Protein AF-D3CWG9-F1 (afdb_monomer)

Solvent-accessible surface area (backbone atoms only — not comparable to full-atom values): 7340 Å² total; per-residue (Å²): 109,71,68,38,55,48,51,57,77,45,56,88,72,66,48,68,55,54,69,56,43,53,50,53,49,47,67,72,48,66,84,43,85,87,50,66,60,70,56,53,51,51,34,51,53,51,30,50,49,37,42,49,70,59,42,28,78,60,65,37,16,68,96,53,96,52,77,29,66,57,45,40,40,18,50,40,39,11,38,31,54,33,55,71,74,48,78,78,69,54,35,65,56,49,29,51,32,50,55,52,48,74,67,39,92,59,45,67,51,31,37,72,41,64,59,58,39,52,66,24,45,53,48,38,40,49,52,29,32,57,40,36,68,76,97

Foldseek 3Di:
DLLLQLCLVPVPPQDPDPVVSSVVVCVVCVVVPPPPVVLSVVLQVVLVCLCCVPLRPVLQQLPHPDGQPLLVSLSSSLQSVLVVVDDHDHSVLSNVLSVVLSVDPCLCVLRPHPVRHSCSSVVSNVSSNVSSNVD

Mean predicted aligned error: 3.16 Å

Sequence (135 aa):
MLRFIALYISPGNYRRPLKKYLNDFVGTHRDLDDLPVELIEKRFTRATELVLADAGRNALRARGRQLNASLTEALLVGLARRLDAGDEPSAGQVSMAITNLLGEPGIDYVTTRATADEDSVRRRLGLATRAFSRI

Radius of gyration: 14.27 Å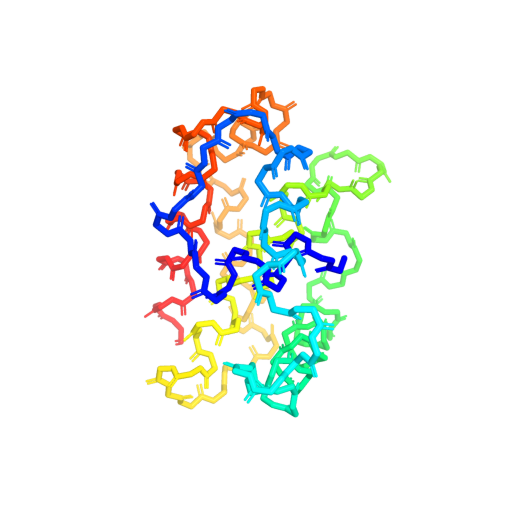; Cα contacts (8 Å, |Δi|>4): 143; chains: 1; bounding box: 34×31×40 Å

Structure (mmCIF, N/CA/C/O backbone):
data_AF-D3CWG9-F1
#
_entry.id   AF-D3CWG9-F1
#
loop_
_atom_site.group_PDB
_atom_site.id
_atom_site.type_symbol
_atom_site.label_atom_id
_atom_site.label_alt_id
_atom_site.label_comp_id
_atom_site.label_asym_id
_atom_site.label_entity_id
_atom_site.label_seq_id
_atom_site.pdbx_PDB_ins_code
_atom_site.Cartn_x
_atom_site.Cartn_y
_atom_site.Cartn_z
_atom_site.occupancy
_atom_site.B_iso_or_equiv
_atom_site.auth_seq_id
_atom_site.auth_comp_id
_atom_site.auth_asym_id
_atom_site.auth_atom_id
_atom_site.pdbx_PDB_model_num
ATOM 1 N N . MET A 1 1 ? 3.190 6.658 -7.512 1.00 76.25 1 MET A N 1
ATOM 2 C CA . MET A 1 1 ? 2.928 5.671 -8.574 1.00 76.25 1 MET A CA 1
ATOM 3 C C . MET A 1 1 ? 4.084 4.692 -8.743 1.00 76.25 1 MET A C 1
ATOM 5 O O . MET A 1 1 ? 3.952 3.571 -8.286 1.00 76.25 1 MET A O 1
ATOM 9 N N . LEU A 1 2 ? 5.250 5.107 -9.255 1.00 90.75 2 LEU A N 1
ATOM 10 C CA . LEU A 1 2 ? 6.358 4.182 -9.559 1.00 90.75 2 LEU A CA 1
ATOM 11 C C . LEU A 1 2 ? 6.833 3.315 -8.373 1.00 90.75 2 LEU A C 1
ATOM 13 O O . LEU A 1 2 ? 7.113 2.135 -8.543 1.00 90.75 2 LEU A O 1
ATOM 17 N N . ARG A 1 3 ? 6.855 3.872 -7.152 1.00 92.12 3 ARG A N 1
ATOM 18 C CA . ARG A 1 3 ? 7.197 3.114 -5.934 1.00 92.12 3 ARG A CA 1
ATOM 19 C C . ARG A 1 3 ? 6.239 1.956 -5.650 1.00 92.12 3 ARG A C 1
ATOM 21 O O . ARG A 1 3 ? 6.695 0.900 -5.238 1.00 92.12 3 ARG A O 1
ATOM 28 N N . PHE A 1 4 ? 4.939 2.151 -5.879 1.00 95.50 4 PHE A N 1
ATOM 29 C CA . PHE A 1 4 ? 3.954 1.080 -5.733 1.00 95.50 4 PHE A CA 1
ATOM 30 C C . PHE A 1 4 ? 4.256 -0.036 -6.731 1.00 95.50 4 PHE A C 1
ATOM 32 O O . PHE A 1 4 ? 4.438 -1.169 -6.309 1.00 95.50 4 PHE A O 1
ATOM 39 N N . ILE A 1 5 ? 4.394 0.307 -8.016 1.00 94.75 5 ILE A N 1
ATOM 40 C CA . ILE A 1 5 ? 4.616 -0.664 -9.096 1.00 94.75 5 ILE A CA 1
ATOM 41 C C . ILE A 1 5 ? 5.861 -1.504 -8.797 1.00 94.75 5 ILE A C 1
ATOM 43 O O . ILE A 1 5 ? 5.781 -2.725 -8.702 1.00 94.75 5 ILE A O 1
ATOM 47 N N . ALA A 1 6 ? 6.993 -0.846 -8.537 1.00 94.69 6 ALA A N 1
ATOM 48 C CA . ALA A 1 6 ? 8.251 -1.535 -8.288 1.00 94.69 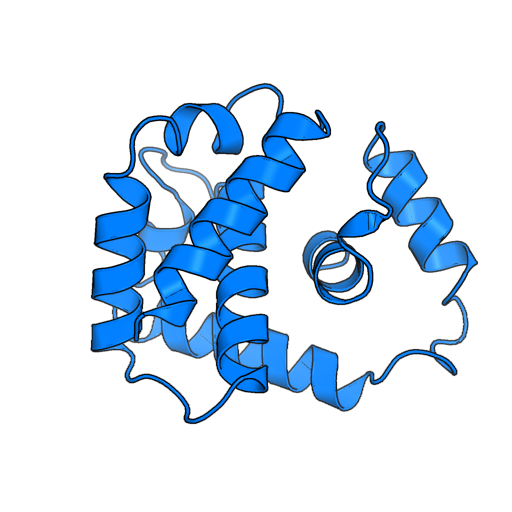6 ALA A CA 1
ATOM 49 C C . ALA A 1 6 ? 8.197 -2.437 -7.041 1.00 94.69 6 ALA A C 1
ATOM 51 O O . ALA A 1 6 ? 8.715 -3.550 -7.058 1.00 94.69 6 ALA A O 1
ATOM 52 N N . LEU A 1 7 ? 7.587 -1.982 -5.940 1.00 95.19 7 LEU A N 1
ATOM 53 C CA . LEU A 1 7 ? 7.497 -2.764 -4.696 1.00 95.19 7 LEU A CA 1
ATOM 54 C C . LEU A 1 7 ? 6.401 -3.841 -4.731 1.00 95.19 7 LEU A C 1
ATOM 56 O O . LEU A 1 7 ? 6.443 -4.781 -3.937 1.00 95.19 7 LEU A O 1
ATOM 60 N N . TYR A 1 8 ? 5.417 -3.704 -5.613 1.00 96.31 8 TYR A N 1
ATOM 61 C CA . TYR A 1 8 ? 4.395 -4.714 -5.856 1.00 96.31 8 TYR A CA 1
ATOM 62 C C . TYR A 1 8 ? 4.965 -5.862 -6.697 1.00 96.31 8 TYR A C 1
ATOM 64 O O . TYR A 1 8 ? 4.872 -7.009 -6.269 1.00 96.31 8 TYR A O 1
ATOM 72 N N . ILE A 1 9 ? 5.647 -5.538 -7.801 1.00 94.12 9 ILE A N 1
ATOM 73 C CA . ILE A 1 9 ? 6.226 -6.513 -8.736 1.00 94.12 9 ILE A CA 1
ATOM 74 C C . ILE A 1 9 ? 7.477 -7.194 -8.171 1.00 94.12 9 ILE A C 1
ATOM 76 O O . ILE A 1 9 ? 7.613 -8.409 -8.260 1.00 94.12 9 ILE A O 1
ATOM 80 N N . SER A 1 10 ? 8.394 -6.439 -7.558 1.00 83.56 10 SER A N 1
ATOM 81 C CA . SER A 1 10 ? 9.715 -6.960 -7.179 1.00 83.56 10 SER A CA 1
ATOM 82 C C . SER A 1 10 ? 10.178 -6.508 -5.776 1.00 83.56 10 SER A C 1
ATOM 84 O O . SER A 1 10 ? 11.285 -5.981 -5.613 1.00 83.56 10 SER A O 1
ATOM 86 N N . PRO A 1 11 ? 9.392 -6.753 -4.709 1.00 77.00 11 PRO A N 1
ATOM 87 C CA . PRO A 1 11 ? 9.711 -6.301 -3.347 1.00 77.00 11 PRO A CA 1
ATOM 88 C C . PRO A 1 11 ? 11.046 -6.824 -2.794 1.00 77.00 11 PRO A C 1
ATOM 90 O O . PRO A 1 11 ? 11.667 -6.153 -1.971 1.00 77.00 11 PRO A O 1
ATOM 93 N N . GLY A 1 12 ? 11.477 -8.023 -3.206 1.00 80.56 12 GLY A N 1
ATOM 94 C CA . GLY A 1 12 ? 12.679 -8.691 -2.687 1.00 80.56 12 GLY A CA 1
ATOM 95 C C . GLY A 1 12 ? 14.000 -8.068 -3.145 1.00 80.56 12 GLY A C 1
ATOM 96 O O . GLY A 1 12 ? 15.025 -8.270 -2.497 1.00 80.56 12 GLY A O 1
ATOM 97 N N . ASN A 1 13 ? 13.963 -7.265 -4.212 1.00 84.38 13 ASN A N 1
ATOM 98 C CA . ASN A 1 13 ? 15.152 -6.688 -4.842 1.00 84.38 13 ASN A CA 1
ATOM 99 C C . ASN A 1 13 ? 15.427 -5.245 -4.406 1.00 84.38 13 ASN A C 1
ATOM 101 O O . ASN A 1 13 ? 16.344 -4.607 -4.924 1.00 84.38 13 ASN A O 1
ATOM 105 N N . TYR A 1 14 ? 14.651 -4.705 -3.460 1.00 90.25 14 TYR A N 1
ATOM 106 C CA . TYR A 1 14 ? 14.900 -3.359 -2.965 1.00 90.25 14 TYR A CA 1
ATOM 107 C C . TYR A 1 14 ? 16.277 -3.263 -2.297 1.00 90.25 14 TYR A C 1
ATOM 109 O O . TYR A 1 14 ? 16.528 -3.885 -1.262 1.00 90.25 14 TYR A O 1
ATOM 117 N N . ARG A 1 15 ? 17.136 -2.414 -2.865 1.00 91.25 15 ARG A N 1
ATOM 118 C CA . ARG A 1 15 ? 18.405 -1.979 -2.280 1.00 91.25 15 ARG A CA 1
ATOM 119 C C . ARG A 1 15 ? 18.456 -0.466 -2.257 1.00 91.25 15 ARG A C 1
ATOM 121 O O . ARG A 1 15 ? 18.080 0.197 -3.226 1.00 91.25 15 ARG A O 1
ATOM 128 N N . ARG A 1 16 ? 18.930 0.101 -1.149 1.00 89.69 16 ARG A N 1
ATOM 129 C CA . ARG A 1 16 ? 19.132 1.553 -1.079 1.00 89.69 16 ARG A CA 1
ATOM 130 C C . ARG A 1 16 ? 20.249 1.976 -2.058 1.00 89.69 16 ARG A C 1
ATOM 132 O O . ARG A 1 16 ? 21.203 1.222 -2.244 1.00 89.69 16 ARG A O 1
ATOM 139 N N . PRO A 1 17 ? 20.194 3.186 -2.645 1.00 91.81 17 PRO A N 1
ATOM 140 C CA . PRO A 1 17 ? 19.174 4.215 -2.461 1.00 91.81 17 PRO A CA 1
ATOM 141 C C . PRO A 1 17 ? 17.944 4.002 -3.354 1.00 91.81 17 PRO A C 1
ATOM 143 O O . PRO A 1 17 ? 18.058 3.586 -4.504 1.00 91.81 17 PRO A O 1
ATOM 146 N N . LEU A 1 18 ? 16.773 4.420 -2.864 1.00 89.75 18 LEU A N 1
ATOM 147 C CA . LEU A 1 18 ? 15.496 4.316 -3.581 1.00 89.75 18 LEU A CA 1
ATOM 148 C C . LEU A 1 18 ? 15.546 4.854 -5.017 1.00 89.75 18 LEU A C 1
ATOM 150 O O . LEU A 1 18 ? 14.985 4.237 -5.912 1.00 89.75 18 LEU A O 1
ATOM 154 N N . LYS A 1 19 ? 16.204 5.996 -5.254 1.00 92.44 19 LYS A N 1
ATOM 155 C CA . LYS A 1 19 ? 16.307 6.572 -6.604 1.00 92.44 19 LYS A CA 1
ATOM 156 C C . LYS A 1 19 ? 16.949 5.587 -7.582 1.00 92.44 19 LYS A C 1
ATOM 158 O O . LYS A 1 19 ? 16.443 5.423 -8.684 1.00 92.44 19 LYS A O 1
ATOM 163 N N . LYS A 1 20 ? 18.039 4.935 -7.166 1.00 93.88 20 LYS A N 1
ATOM 164 C CA . LYS A 1 20 ? 18.723 3.938 -7.990 1.00 93.88 20 LYS A CA 1
ATOM 165 C C . LYS A 1 20 ? 17.808 2.740 -8.231 1.00 93.88 20 LYS A C 1
ATOM 167 O O . LYS A 1 20 ? 17.578 2.407 -9.379 1.00 93.88 20 LYS A O 1
ATOM 172 N N . TYR A 1 21 ? 17.190 2.207 -7.177 1.00 93.62 21 TYR A N 1
ATOM 173 C CA . TYR A 1 21 ? 16.221 1.113 -7.292 1.00 93.62 21 TYR A CA 1
ATOM 174 C C . TYR A 1 21 ? 15.106 1.396 -8.314 1.00 93.62 21 TYR A C 1
ATOM 176 O O . TYR A 1 21 ? 14.807 0.554 -9.154 1.00 93.62 21 TYR A O 1
ATOM 184 N N . LEU A 1 22 ? 14.501 2.588 -8.272 1.00 93.75 22 LEU A N 1
ATOM 185 C CA . LEU A 1 22 ? 13.436 2.952 -9.210 1.00 93.75 22 LEU A CA 1
ATOM 186 C C . LEU A 1 22 ? 13.957 3.143 -10.638 1.00 93.75 22 LEU A C 1
ATOM 188 O O . LEU A 1 22 ? 13.269 2.766 -11.582 1.00 93.75 22 LEU A O 1
ATOM 192 N N . ASN A 1 23 ? 15.154 3.711 -10.800 1.00 94.88 23 ASN A N 1
ATOM 193 C CA . ASN A 1 23 ? 15.782 3.853 -12.111 1.00 94.88 23 ASN A CA 1
ATOM 194 C C . ASN A 1 23 ? 16.114 2.487 -12.721 1.00 94.88 23 ASN A C 1
ATOM 196 O O . ASN A 1 23 ? 15.831 2.275 -13.894 1.00 94.88 23 ASN A O 1
ATOM 200 N N . ASP A 1 24 ? 16.661 1.566 -11.927 1.00 94.25 24 ASP A N 1
ATOM 201 C CA . ASP A 1 24 ? 16.986 0.205 -12.358 1.00 94.25 24 ASP A CA 1
ATOM 202 C C . ASP A 1 24 ? 15.701 -0.556 -12.737 1.00 94.25 24 ASP A C 1
ATOM 204 O O . ASP A 1 24 ? 15.654 -1.217 -13.775 1.00 94.25 24 ASP A O 1
ATOM 208 N N . PHE A 1 25 ? 14.620 -0.393 -11.958 1.00 94.38 25 PHE A N 1
ATOM 209 C CA . PHE A 1 25 ? 13.306 -0.961 -12.277 1.00 94.38 25 PHE A CA 1
ATOM 210 C C . PHE A 1 25 ? 12.773 -0.448 -13.622 1.00 94.38 25 PHE A C 1
ATOM 212 O O . PHE A 1 25 ? 12.416 -1.254 -14.475 1.00 94.38 25 PHE A O 1
ATOM 219 N N . VAL A 1 26 ? 12.752 0.872 -13.843 1.00 93.19 26 VAL A N 1
ATOM 220 C CA . VAL A 1 26 ? 12.282 1.460 -15.113 1.00 93.19 26 VAL A CA 1
ATOM 221 C C . VAL A 1 26 ? 13.192 1.090 -16.281 1.00 93.19 26 VAL A C 1
ATOM 223 O O . VAL A 1 26 ? 12.702 0.865 -17.378 1.00 93.19 26 VAL A O 1
ATOM 226 N N . GLY A 1 27 ? 14.508 1.026 -16.064 1.00 93.62 27 GLY A N 1
ATOM 227 C CA . GLY A 1 27 ? 15.460 0.621 -17.097 1.00 93.62 27 GLY A CA 1
ATOM 228 C C . GLY A 1 27 ? 15.264 -0.827 -17.542 1.00 93.62 27 GLY A C 1
ATOM 229 O O . GLY A 1 27 ? 15.414 -1.112 -18.724 1.00 93.62 27 GLY A O 1
ATOM 230 N N . THR A 1 28 ? 14.895 -1.709 -16.608 1.00 92.06 28 THR A N 1
ATOM 231 C CA . THR A 1 28 ? 14.604 -3.125 -16.884 1.00 92.06 28 THR A CA 1
ATOM 232 C C . THR A 1 28 ? 13.281 -3.296 -17.632 1.00 92.06 28 THR A C 1
ATOM 234 O O . THR A 1 28 ? 13.244 -4.005 -18.626 1.00 92.06 28 THR A O 1
ATOM 237 N N . HIS A 1 29 ? 12.228 -2.595 -17.206 1.00 92.69 29 HIS A N 1
ATOM 238 C CA . HIS A 1 29 ? 10.866 -2.747 -17.738 1.00 92.69 29 HIS A CA 1
ATOM 239 C C . HIS A 1 29 ? 10.489 -1.573 -18.659 1.00 92.69 29 HIS A C 1
ATOM 241 O O . HIS A 1 29 ? 9.388 -1.024 -18.570 1.00 92.69 29 HIS A O 1
ATOM 247 N N . ARG A 1 30 ? 11.438 -1.092 -19.474 1.00 89.88 30 ARG A N 1
ATOM 248 C CA . ARG A 1 30 ? 11.302 0.181 -20.206 1.00 89.88 30 ARG A CA 1
ATOM 249 C C . ARG A 1 30 ? 10.140 0.176 -21.193 1.00 89.88 30 ARG A C 1
ATOM 251 O O . ARG A 1 30 ? 9.430 1.176 -21.285 1.00 89.88 30 ARG A O 1
ATOM 258 N N . ASP A 1 31 ? 9.978 -0.942 -21.889 1.00 90.50 31 ASP A N 1
ATOM 259 C CA . ASP A 1 31 ? 8.983 -1.124 -22.946 1.00 90.50 31 ASP A CA 1
ATOM 260 C C . ASP A 1 31 ? 7.691 -1.776 -22.421 1.00 90.50 31 ASP A C 1
ATOM 262 O O . ASP A 1 31 ? 6.737 -1.943 -23.167 1.00 90.50 31 ASP A O 1
ATOM 266 N N . LEU A 1 32 ? 7.623 -2.070 -21.112 1.00 88.19 32 LEU A N 1
ATOM 267 C CA . LEU A 1 32 ? 6.481 -2.672 -20.405 1.00 88.19 32 LEU A CA 1
ATOM 268 C C . LEU A 1 32 ? 6.092 -4.093 -20.853 1.00 88.19 32 LEU A C 1
ATOM 270 O O . LEU A 1 32 ? 5.191 -4.671 -20.249 1.00 88.19 32 LEU A O 1
ATOM 274 N N . ASP A 1 33 ? 6.780 -4.667 -21.841 1.00 88.19 33 ASP A N 1
ATOM 275 C CA . ASP A 1 33 ? 6.494 -5.987 -22.423 1.00 88.19 33 ASP A CA 1
ATOM 276 C C . ASP A 1 33 ? 6.490 -7.139 -21.400 1.00 88.19 33 ASP A C 1
ATOM 278 O O . ASP A 1 33 ? 5.846 -8.168 -21.605 1.00 88.19 33 ASP A O 1
ATOM 282 N N . ASP A 1 34 ? 7.210 -6.978 -20.290 1.00 88.81 34 ASP A N 1
ATOM 283 C CA . ASP A 1 34 ? 7.353 -7.955 -19.213 1.00 88.81 34 ASP A CA 1
ATOM 284 C C . ASP A 1 34 ? 6.488 -7.647 -17.976 1.00 88.81 34 ASP A C 1
ATOM 286 O O . ASP A 1 34 ? 6.527 -8.383 -16.984 1.00 88.81 34 ASP A O 1
ATOM 290 N N . LEU A 1 35 ? 5.677 -6.583 -18.021 1.00 92.56 35 LEU A N 1
ATOM 291 C CA . LEU A 1 35 ? 4.781 -6.192 -16.937 1.00 92.56 35 LEU A CA 1
ATOM 292 C C . LEU A 1 35 ? 3.313 -6.493 -17.270 1.00 92.56 35 LEU A C 1
ATOM 294 O O . LEU A 1 35 ? 2.831 -6.137 -18.341 1.00 92.56 35 LEU A O 1
ATOM 298 N N . PRO A 1 36 ? 2.533 -7.044 -16.322 1.00 93.62 36 PRO A N 1
ATOM 299 C CA . PRO A 1 36 ? 1.091 -7.193 -16.492 1.00 93.62 36 PRO A CA 1
ATOM 300 C C . PRO A 1 36 ? 0.390 -5.846 -16.235 1.00 93.62 36 PRO A C 1
ATOM 302 O O . PRO A 1 36 ? -0.187 -5.629 -15.165 1.00 93.62 36 PRO A O 1
ATOM 305 N N . VAL A 1 37 ? 0.490 -4.912 -17.186 1.00 94.44 37 VAL A N 1
ATOM 306 C CA . VAL A 1 37 ? 0.077 -3.503 -17.032 1.00 94.44 37 VAL A CA 1
ATOM 307 C C . VAL A 1 37 ? -1.378 -3.373 -16.581 1.00 94.44 37 VAL A C 1
ATOM 309 O O . VAL A 1 37 ? -1.651 -2.679 -15.599 1.00 94.44 37 VAL A O 1
ATOM 312 N N . GLU A 1 38 ? -2.302 -4.098 -17.213 1.00 95.50 38 GLU A N 1
ATOM 313 C CA . GLU A 1 38 ? -3.734 -4.044 -16.900 1.00 95.50 38 GLU A CA 1
ATOM 314 C C . GLU A 1 38 ? -4.017 -4.547 -15.481 1.00 95.50 38 GLU A C 1
ATOM 316 O O . GLU A 1 38 ? -4.869 -4.008 -14.770 1.00 95.50 38 GLU A O 1
ATOM 321 N N . LEU A 1 39 ? -3.282 -5.570 -15.033 1.00 95.56 39 LEU A N 1
ATOM 322 C CA . LEU A 1 39 ? -3.400 -6.075 -13.669 1.00 95.56 39 LEU A CA 1
ATOM 323 C C . LEU A 1 39 ? -2.880 -5.040 -12.671 1.00 95.56 39 LEU A C 1
ATOM 325 O O . LEU A 1 39 ? -3.559 -4.754 -11.688 1.00 95.56 39 LEU A O 1
ATOM 329 N N . ILE A 1 40 ? -1.706 -4.456 -12.923 1.00 96.25 40 ILE A N 1
ATOM 330 C CA . ILE A 1 40 ? -1.107 -3.435 -12.053 1.00 96.25 40 ILE A CA 1
ATOM 331 C C . ILE A 1 40 ? -2.057 -2.243 -11.907 1.00 96.25 40 ILE A C 1
ATOM 333 O O . ILE A 1 40 ? -2.298 -1.790 -10.785 1.00 96.25 40 ILE A O 1
ATOM 337 N N . GLU A 1 41 ? -2.620 -1.760 -13.015 1.00 96.81 41 GLU A N 1
ATOM 338 C CA . GLU A 1 41 ? -3.594 -0.670 -13.020 1.00 96.81 41 GLU A CA 1
ATOM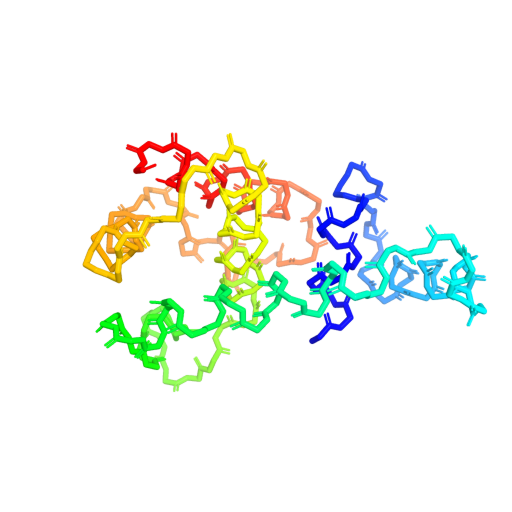 339 C C . GLU A 1 41 ? -4.849 -1.049 -12.229 1.00 96.81 41 GLU A C 1
ATOM 341 O O . GLU A 1 41 ? -5.229 -0.335 -11.297 1.00 96.81 41 GLU A O 1
ATOM 346 N N . LYS A 1 42 ? -5.442 -2.216 -12.516 1.00 97.56 42 LYS A N 1
ATOM 347 C CA . LYS A 1 42 ? -6.620 -2.720 -11.799 1.00 97.56 42 LYS A CA 1
ATOM 348 C C . LYS A 1 42 ? -6.371 -2.804 -10.293 1.00 97.56 42 LYS A C 1
ATOM 350 O O . LYS A 1 42 ? -7.222 -2.393 -9.504 1.00 97.56 42 LYS A O 1
ATOM 355 N N . ARG A 1 43 ? -5.212 -3.317 -9.872 1.00 97.81 43 ARG A N 1
ATOM 356 C CA . ARG A 1 43 ? -4.851 -3.450 -8.453 1.00 97.81 43 ARG A CA 1
ATOM 357 C C . ARG A 1 43 ? -4.612 -2.115 -7.786 1.00 97.81 43 ARG A C 1
ATOM 359 O O . ARG A 1 43 ? -5.092 -1.914 -6.674 1.00 97.81 43 ARG A O 1
ATOM 366 N N . PHE A 1 44 ? -3.913 -1.203 -8.450 1.00 97.69 44 PHE A N 1
ATOM 367 C CA . PHE A 1 44 ? -3.686 0.133 -7.920 1.00 97.69 44 PHE A CA 1
ATOM 368 C C . PHE A 1 44 ? -5.006 0.882 -7.715 1.00 97.69 44 PHE A C 1
ATOM 370 O O . PHE A 1 44 ? -5.257 1.410 -6.626 1.00 97.69 44 PHE A O 1
ATOM 377 N N . THR A 1 45 ? -5.852 0.896 -8.746 1.00 97.94 45 THR A N 1
ATOM 378 C CA . THR A 1 45 ? -7.145 1.581 -8.726 1.00 97.94 45 THR A CA 1
ATOM 379 C C . THR A 1 45 ? -8.041 0.979 -7.655 1.00 97.94 45 THR A C 1
ATOM 381 O O . THR A 1 45 ? -8.482 1.702 -6.761 1.00 97.94 45 THR A O 1
ATOM 384 N N . ARG A 1 46 ? -8.204 -0.351 -7.637 1.00 98.00 46 ARG A N 1
ATOM 385 C CA . ARG A 1 46 ? -9.099 -0.993 -6.672 1.00 98.00 46 ARG A CA 1
ATOM 386 C C . ARG A 1 46 ? -8.619 -0.879 -5.228 1.00 98.00 46 ARG A C 1
ATOM 388 O O . ARG A 1 46 ? -9.419 -0.593 -4.341 1.00 98.00 46 ARG A O 1
ATOM 395 N N . ALA A 1 47 ? -7.317 -1.033 -4.974 1.00 98.00 47 ALA A N 1
ATOM 396 C CA . ALA A 1 47 ? -6.761 -0.819 -3.638 1.00 98.00 47 ALA A CA 1
ATOM 397 C C . ALA A 1 47 ? -6.989 0.624 -3.162 1.00 98.00 47 ALA A C 1
ATOM 399 O O . ALA A 1 47 ? -7.336 0.844 -2.003 1.00 98.00 47 ALA A O 1
ATOM 400 N N . THR A 1 48 ? -6.838 1.609 -4.052 1.00 97.69 48 THR A N 1
ATOM 401 C CA . THR A 1 48 ? -7.080 3.021 -3.729 1.00 97.69 48 THR A CA 1
ATOM 402 C C . THR A 1 48 ? -8.553 3.278 -3.414 1.00 97.69 48 THR A C 1
ATOM 404 O O . THR A 1 48 ? -8.854 3.922 -2.409 1.00 97.69 48 THR A O 1
ATOM 407 N N . GLU A 1 49 ? -9.472 2.750 -4.224 1.00 98.19 49 GLU A N 1
ATOM 408 C CA . GLU A 1 49 ? -10.917 2.856 -3.994 1.00 98.19 49 GLU A CA 1
ATOM 409 C C . GLU A 1 49 ? -11.324 2.271 -2.640 1.00 98.19 49 GLU A C 1
ATOM 411 O O . GLU A 1 49 ? -12.017 2.938 -1.876 1.00 98.19 49 GLU A O 1
ATOM 416 N N . LEU A 1 50 ? -10.844 1.069 -2.305 1.00 98.25 50 LEU A N 1
ATOM 417 C CA . LEU A 1 50 ? -11.163 0.405 -1.038 1.00 98.25 50 LEU A CA 1
ATOM 418 C C . LEU A 1 50 ? -10.683 1.200 0.182 1.00 98.25 50 LEU A C 1
ATOM 420 O O . LEU A 1 50 ? -11.409 1.301 1.169 1.00 98.25 50 LEU A O 1
ATOM 424 N N . VAL A 1 51 ? -9.488 1.800 0.118 1.00 97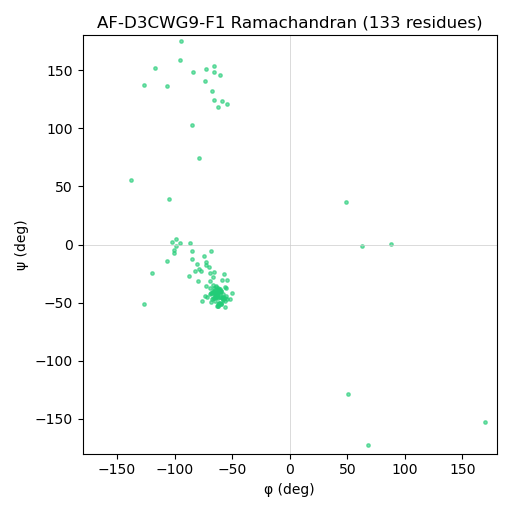.69 51 VAL A N 1
ATOM 425 C CA . VAL A 1 51 ? -9.001 2.679 1.195 1.00 97.69 51 VAL A CA 1
ATOM 426 C C . VAL A 1 51 ? -9.889 3.915 1.326 1.00 97.69 51 VAL A C 1
ATOM 428 O O . VAL A 1 51 ? -10.234 4.321 2.433 1.00 97.69 51 VAL A O 1
ATOM 431 N N . LEU A 1 52 ? -10.245 4.541 0.204 1.00 97.50 52 LEU A N 1
ATOM 432 C CA . LEU A 1 52 ? -10.975 5.805 0.211 1.00 97.50 52 LEU A CA 1
ATOM 433 C C . LEU A 1 52 ? -12.466 5.654 0.528 1.00 97.50 52 LEU A C 1
ATOM 435 O O . LEU A 1 52 ? -13.056 6.631 0.983 1.00 97.50 52 LEU A O 1
ATOM 439 N N . ALA A 1 53 ? -13.045 4.473 0.306 1.00 97.75 53 ALA A N 1
ATOM 440 C CA . ALA A 1 53 ? -14.468 4.212 0.489 1.00 97.75 53 ALA A CA 1
ATOM 441 C C . ALA A 1 53 ? -14.937 4.370 1.945 1.00 97.75 53 ALA A C 1
ATOM 443 O O . ALA A 1 53 ? -15.995 4.951 2.162 1.00 97.75 53 ALA A O 1
ATOM 444 N N . ASP A 1 54 ? -14.155 3.892 2.921 1.00 97.50 54 ASP A N 1
ATOM 445 C CA . ASP A 1 54 ? -14.521 3.965 4.348 1.00 97.50 54 ASP A CA 1
ATOM 446 C C . ASP A 1 54 ? -13.431 4.626 5.209 1.00 97.50 54 ASP A C 1
ATOM 448 O O . ASP A 1 54 ? -13.690 5.612 5.896 1.00 97.50 54 ASP A O 1
ATOM 452 N N . ALA A 1 55 ? -12.173 4.175 5.109 1.00 95.75 55 ALA A N 1
ATOM 453 C CA . ALA A 1 55 ? -11.068 4.743 5.898 1.00 95.75 55 ALA A CA 1
ATOM 454 C C . ALA A 1 55 ? -10.749 6.204 5.507 1.00 95.75 55 ALA A C 1
ATOM 456 O O . ALA A 1 55 ? -10.252 7.010 6.305 1.00 95.75 55 ALA A O 1
ATOM 457 N N . GLY A 1 56 ? -11.028 6.547 4.246 1.00 94.81 56 GLY A N 1
ATOM 458 C CA . GLY A 1 56 ? -10.925 7.891 3.701 1.00 94.81 56 GLY A CA 1
ATOM 459 C C . GLY A 1 56 ? -9.490 8.414 3.592 1.00 94.81 56 GLY A C 1
ATOM 460 O O . GLY A 1 56 ? -8.491 7.733 3.819 1.00 94.81 56 GLY A O 1
ATOM 461 N N . ARG A 1 57 ? -9.359 9.698 3.240 1.00 93.44 57 ARG A N 1
ATOM 462 C CA . ARG A 1 57 ? -8.045 10.328 2.989 1.00 93.44 57 ARG A CA 1
ATOM 463 C C . ARG A 1 57 ? -7.162 10.426 4.237 1.00 93.44 57 ARG A C 1
ATOM 465 O O . ARG A 1 57 ? -5.946 10.549 4.107 1.00 93.44 57 ARG A O 1
ATOM 472 N N . ASN A 1 58 ? -7.755 10.412 5.430 1.00 91.69 58 ASN A N 1
ATOM 473 C CA . ASN A 1 58 ? -7.014 10.518 6.688 1.00 91.69 58 ASN A CA 1
ATOM 474 C C . ASN A 1 58 ? -6.180 9.263 6.970 1.00 91.69 58 ASN A C 1
ATOM 476 O O . ASN A 1 58 ? -5.070 9.393 7.481 1.00 91.69 58 ASN A O 1
ATOM 480 N N . ALA A 1 59 ? -6.637 8.089 6.524 1.00 93.31 59 ALA A N 1
ATOM 481 C CA . ALA A 1 59 ? -5.886 6.838 6.605 1.00 93.31 59 ALA A CA 1
ATOM 482 C C . ALA A 1 59 ? -4.490 6.922 5.960 1.00 93.31 59 ALA A C 1
ATOM 484 O O . ALA A 1 59 ? -3.548 6.280 6.415 1.00 93.31 59 ALA A O 1
ATOM 485 N N . LEU A 1 60 ? -4.324 7.761 4.932 1.00 94.12 60 LEU A N 1
ATOM 486 C CA . LEU A 1 60 ? -3.063 7.914 4.201 1.00 94.12 60 LEU A CA 1
ATOM 487 C C . LEU A 1 60 ? -2.083 8.913 4.847 1.00 94.12 60 LEU A C 1
ATOM 489 O O . LEU A 1 60 ? -0.957 9.083 4.373 1.00 94.12 60 LEU A O 1
ATOM 493 N N . ARG A 1 61 ? -2.498 9.614 5.908 1.00 91.94 61 ARG A N 1
ATOM 494 C CA . ARG A 1 61 ? -1.706 10.670 6.563 1.00 91.94 61 ARG A CA 1
ATOM 495 C C . ARG A 1 61 ? -1.014 10.208 7.848 1.00 91.94 61 ARG A C 1
ATOM 497 O O . ARG A 1 61 ? -0.190 10.948 8.386 1.00 91.94 61 ARG A O 1
ATOM 504 N N . ALA A 1 62 ? -1.301 8.991 8.322 1.00 84.94 62 ALA A N 1
ATOM 505 C CA . ALA A 1 62 ? -0.918 8.538 9.663 1.00 84.94 62 ALA A CA 1
ATOM 506 C C . ALA A 1 62 ? -1.350 9.582 10.719 1.00 84.94 62 ALA A C 1
ATOM 508 O O . ALA A 1 62 ? -2.490 10.038 10.705 1.00 84.94 62 ALA A O 1
ATOM 509 N N . ARG A 1 63 ? -0.431 10.016 11.593 1.00 81.06 63 ARG A N 1
ATOM 510 C CA . ARG A 1 63 ? -0.650 11.095 12.576 1.00 81.06 63 ARG A CA 1
ATOM 511 C C . ARG A 1 63 ? -0.368 12.510 12.037 1.00 81.06 63 ARG A C 1
ATOM 513 O O . ARG A 1 63 ? -0.430 13.477 12.791 1.00 81.06 63 ARG A O 1
ATOM 520 N N . GLY A 1 64 ? 0.015 12.644 10.767 1.00 82.81 64 GLY A N 1
ATOM 521 C CA . GLY A 1 64 ? 0.428 13.910 10.158 1.00 82.81 64 GLY A CA 1
ATOM 522 C C . GLY A 1 64 ? -0.694 14.651 9.426 1.00 82.81 64 GLY A C 1
ATOM 523 O O . GLY A 1 64 ? -1.800 14.154 9.243 1.00 82.81 64 GLY A O 1
ATOM 524 N N . ARG A 1 65 ? -0.387 15.864 8.947 1.00 85.31 65 ARG A N 1
ATOM 525 C CA . ARG A 1 65 ? -1.281 16.642 8.060 1.00 85.31 65 ARG A CA 1
ATOM 526 C C . ARG A 1 65 ? -1.076 16.315 6.577 1.00 85.31 65 ARG A C 1
ATOM 528 O O . ARG A 1 65 ? -1.988 16.483 5.771 1.00 85.31 65 ARG A O 1
ATOM 535 N N . GLN A 1 66 ? 0.128 15.876 6.218 1.00 91.44 66 GLN A N 1
ATOM 536 C CA . GLN A 1 66 ? 0.522 15.555 4.847 1.00 91.44 66 GLN A CA 1
ATOM 537 C C . GLN A 1 66 ? 0.356 14.062 4.557 1.00 91.44 66 GLN A C 1
ATOM 539 O O . GLN A 1 66 ? 0.337 13.238 5.469 1.00 91.44 66 GLN A O 1
ATOM 544 N N . LEU A 1 67 ? 0.250 13.723 3.270 1.00 92.25 67 LEU A N 1
ATOM 545 C CA . LEU A 1 67 ? 0.265 12.339 2.808 1.00 92.25 67 LEU A CA 1
ATOM 546 C C . LEU A 1 67 ? 1.581 11.673 3.227 1.00 92.25 67 LEU A C 1
ATOM 548 O O . LEU A 1 67 ? 2.659 12.135 2.849 1.00 92.25 67 LEU A O 1
ATOM 552 N N . ASN A 1 68 ? 1.503 10.567 3.961 1.00 95.00 68 ASN A N 1
ATOM 553 C CA . ASN A 1 68 ? 2.680 9.769 4.259 1.00 95.00 68 ASN A CA 1
ATOM 554 C C . ASN A 1 68 ? 2.922 8.806 3.091 1.00 95.00 68 ASN A C 1
ATOM 556 O O . ASN A 1 68 ? 2.237 7.792 2.954 1.00 95.00 68 ASN A O 1
ATOM 560 N N . ALA A 1 69 ? 3.901 9.122 2.241 1.00 93.25 69 ALA A N 1
ATOM 561 C CA . ALA A 1 69 ? 4.202 8.331 1.049 1.00 93.25 69 ALA A CA 1
ATOM 562 C C . ALA A 1 69 ? 4.597 6.876 1.370 1.00 93.25 69 ALA A C 1
ATOM 564 O O . ALA A 1 69 ? 4.189 5.966 0.652 1.00 93.25 69 ALA A O 1
ATOM 565 N N . SER A 1 70 ? 5.350 6.652 2.454 1.00 94.44 70 SER A N 1
ATOM 566 C CA . SER A 1 70 ? 5.811 5.316 2.867 1.00 94.44 70 SER A CA 1
ATOM 567 C C . SER A 1 70 ? 4.678 4.467 3.440 1.00 94.44 70 SER A C 1
ATOM 569 O O . SER A 1 70 ? 4.643 3.259 3.230 1.00 94.44 70 SER A O 1
ATOM 571 N N . LEU A 1 71 ? 3.741 5.087 4.159 1.00 96.06 71 LEU A N 1
ATOM 572 C CA . LEU A 1 71 ? 2.520 4.412 4.590 1.00 96.06 71 LEU A CA 1
ATOM 573 C C . LEU A 1 71 ? 1.630 4.109 3.384 1.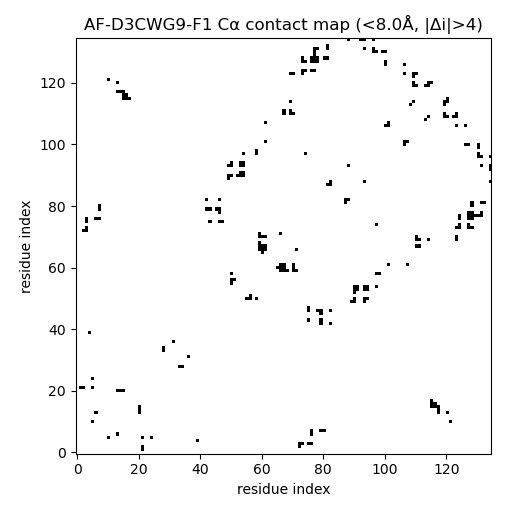00 96.06 71 LEU A C 1
ATOM 575 O O . LEU A 1 71 ? 1.214 2.973 3.207 1.00 96.06 71 LEU A O 1
ATOM 579 N N . THR A 1 72 ? 1.386 5.109 2.536 1.00 96.38 72 THR A N 1
ATOM 580 C CA . THR A 1 72 ? 0.508 4.984 1.365 1.00 96.38 72 THR A CA 1
ATOM 581 C C . THR A 1 72 ? 0.965 3.847 0.457 1.00 96.38 72 THR A C 1
ATOM 583 O O . THR A 1 72 ? 0.161 2.990 0.111 1.00 96.38 72 THR A O 1
ATOM 586 N N . GLU A 1 73 ? 2.256 3.772 0.116 1.00 95.00 73 GLU A N 1
ATOM 587 C CA . GLU A 1 73 ? 2.754 2.650 -0.689 1.00 95.00 73 GLU A CA 1
ATOM 588 C C . GLU A 1 73 ? 2.569 1.300 0.015 1.00 95.00 73 GLU A C 1
ATOM 590 O O . GLU A 1 73 ? 2.224 0.326 -0.645 1.00 95.00 73 GLU A O 1
ATOM 595 N N . ALA A 1 74 ? 2.763 1.227 1.337 1.00 96.69 74 ALA A N 1
ATOM 596 C CA . ALA A 1 74 ? 2.650 -0.026 2.072 1.00 96.69 74 ALA A CA 1
ATOM 597 C C . ALA A 1 74 ? 1.200 -0.512 2.114 1.00 96.69 74 ALA A C 1
ATOM 599 O O . ALA A 1 74 ? 0.954 -1.696 1.888 1.00 96.69 74 ALA A O 1
ATOM 600 N N . LEU A 1 75 ? 0.252 0.405 2.334 1.00 97.94 75 LEU A N 1
ATOM 601 C CA . LEU A 1 75 ? -1.177 0.113 2.300 1.00 97.94 75 LEU A CA 1
ATOM 602 C C . LEU A 1 75 ? -1.601 -0.417 0.930 1.00 97.94 75 LEU A C 1
ATOM 604 O O . LEU A 1 75 ? -2.202 -1.485 0.846 1.00 97.94 75 LEU A O 1
ATOM 608 N N . LEU A 1 76 ? -1.234 0.292 -0.140 1.00 98.06 76 LEU A N 1
ATOM 609 C CA . LEU A 1 76 ? -1.625 -0.086 -1.495 1.00 98.06 76 LEU A CA 1
ATOM 610 C C . LEU A 1 76 ? -0.979 -1.406 -1.933 1.00 98.06 76 LEU A C 1
ATOM 612 O O . LEU A 1 76 ? -1.668 -2.250 -2.494 1.00 98.06 76 LEU A O 1
ATOM 616 N N . VAL A 1 77 ? 0.308 -1.632 -1.637 1.00 98.12 77 VAL A N 1
ATOM 617 C CA . VAL A 1 77 ? 0.977 -2.913 -1.937 1.00 98.12 77 VAL A CA 1
ATOM 618 C C . VAL A 1 77 ? 0.355 -4.061 -1.137 1.00 98.12 77 VAL A C 1
ATOM 620 O O . VAL A 1 77 ? 0.130 -5.138 -1.686 1.00 98.12 77 VAL A O 1
ATOM 623 N N . GLY A 1 78 ? 0.063 -3.851 0.149 1.00 97.94 78 GLY A N 1
ATOM 624 C CA . GLY A 1 78 ? -0.569 -4.864 0.992 1.00 97.94 78 GLY A CA 1
ATOM 625 C C . GLY A 1 78 ? -1.972 -5.244 0.505 1.00 97.94 78 GLY A C 1
ATOM 626 O O . GLY A 1 78 ? -2.283 -6.430 0.422 1.00 97.94 78 GLY A O 1
ATOM 627 N N . LEU A 1 79 ? -2.788 -4.259 0.120 1.00 98.19 79 LEU A N 1
ATOM 628 C CA . LEU A 1 79 ? -4.120 -4.495 -0.445 1.00 98.19 79 LEU A CA 1
ATOM 629 C C . LEU A 1 79 ? -4.069 -5.136 -1.828 1.00 98.19 79 LEU A C 1
ATOM 631 O O . LEU A 1 79 ? -4.829 -6.062 -2.080 1.00 98.19 79 LEU A O 1
ATOM 635 N N . ALA A 1 80 ? -3.159 -4.704 -2.704 1.00 98.12 80 ALA A N 1
ATOM 636 C CA . ALA A 1 80 ? -2.975 -5.332 -4.011 1.00 98.12 80 ALA A CA 1
ATOM 637 C C . ALA A 1 80 ? -2.677 -6.833 -3.862 1.00 98.12 80 ALA A C 1
ATOM 639 O O . ALA A 1 80 ? -3.344 -7.654 -4.483 1.00 98.12 80 ALA A O 1
ATOM 640 N N . ARG A 1 81 ? -1.776 -7.197 -2.939 1.00 97.44 81 ARG A N 1
ATOM 641 C CA . ARG A 1 81 ? -1.498 -8.604 -2.602 1.00 97.44 81 ARG A CA 1
ATOM 642 C C . ARG A 1 81 ? -2.713 -9.329 -2.037 1.00 97.44 81 ARG A C 1
ATOM 644 O O . ARG A 1 81 ? -2.913 -10.500 -2.335 1.00 97.44 81 ARG A O 1
ATOM 651 N N . ARG A 1 82 ? -3.533 -8.653 -1.229 1.00 97.75 82 ARG A N 1
ATOM 652 C CA . ARG A 1 82 ? -4.770 -9.245 -0.711 1.00 97.75 82 ARG A CA 1
ATOM 653 C C . ARG A 1 82 ? -5.779 -9.535 -1.826 1.00 97.75 82 ARG A C 1
ATOM 655 O O . ARG A 1 82 ? -6.410 -10.587 -1.794 1.00 97.75 82 ARG A O 1
ATOM 662 N N . LEU A 1 83 ? -5.889 -8.641 -2.806 1.00 97.88 83 LEU A N 1
ATOM 663 C CA . LEU A 1 83 ? -6.737 -8.807 -3.991 1.00 97.88 83 LEU A CA 1
ATOM 664 C C . LEU A 1 83 ? -6.230 -9.903 -4.943 1.00 97.88 83 LEU A C 1
ATOM 666 O O . LEU A 1 83 ? -7.014 -10.441 -5.720 1.00 97.88 83 LEU A O 1
ATOM 670 N N . ASP A 1 84 ? -4.933 -10.218 -4.918 1.00 96.62 84 ASP A N 1
ATOM 671 C CA . ASP A 1 84 ? -4.372 -11.356 -5.661 1.00 96.62 84 ASP A CA 1
ATOM 672 C C . ASP A 1 84 ? -4.597 -12.693 -4.959 1.00 96.62 84 ASP A C 1
ATOM 674 O O . ASP A 1 84 ? -4.721 -13.719 -5.620 1.00 96.62 84 ASP A O 1
ATOM 678 N N . ALA A 1 85 ? -4.634 -12.689 -3.626 1.00 95.00 85 ALA A N 1
ATOM 679 C CA . ALA A 1 85 ? -4.700 -13.908 -2.828 1.00 95.00 85 ALA A CA 1
ATOM 680 C C . ALA A 1 85 ? -6.111 -14.513 -2.707 1.00 95.00 85 ALA A C 1
ATOM 682 O O . ALA A 1 85 ? -6.228 -15.667 -2.302 1.00 95.00 85 ALA A O 1
ATOM 683 N N . GLY A 1 86 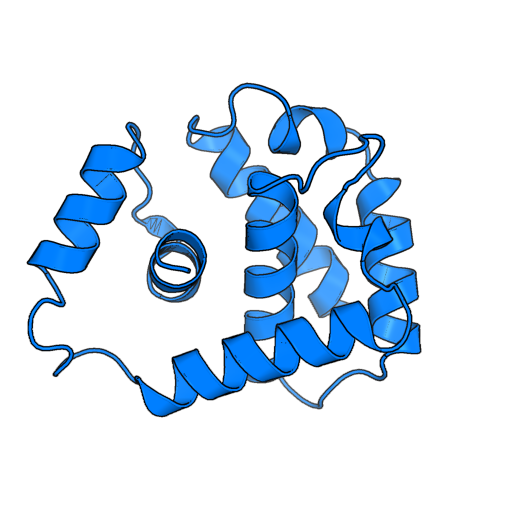? -7.176 -13.766 -3.012 1.00 90.19 86 GLY A N 1
ATOM 684 C CA . GLY A 1 86 ? -8.544 -14.273 -2.890 1.00 90.19 86 GLY A CA 1
ATOM 685 C C . GLY A 1 86 ? -9.610 -13.193 -3.035 1.00 90.19 86 GLY A C 1
ATOM 686 O O . GLY A 1 86 ? -9.382 -12.166 -3.672 1.00 90.19 86 GLY A O 1
ATOM 687 N N . ASP A 1 87 ? -10.761 -13.426 -2.403 1.00 91.19 87 ASP A N 1
ATOM 688 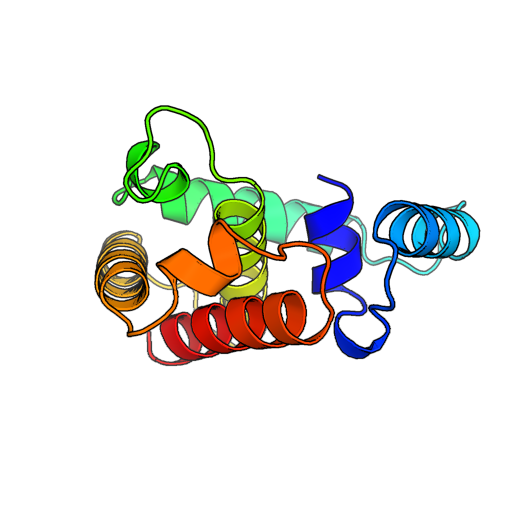C CA . ASP A 1 87 ? -11.950 -12.578 -2.534 1.00 91.19 87 ASP A CA 1
ATOM 689 C C . ASP A 1 87 ? -11.714 -11.148 -2.070 1.00 91.19 87 ASP A C 1
ATOM 691 O O . ASP A 1 87 ? -10.985 -10.891 -1.113 1.00 91.19 87 ASP A O 1
ATOM 695 N N . GLU A 1 88 ? -12.362 -10.203 -2.733 1.00 97.00 88 GLU A N 1
ATOM 696 C CA . GLU A 1 88 ? -12.234 -8.796 -2.398 1.00 97.00 88 GLU A CA 1
ATOM 697 C C . GLU A 1 88 ? -12.821 -8.488 -1.005 1.00 97.00 88 GLU A C 1
ATOM 699 O O . GLU A 1 88 ? -13.996 -8.773 -0.765 1.00 97.00 88 GLU A O 1
ATOM 704 N N . PRO A 1 89 ? -12.043 -7.886 -0.081 1.00 97.62 89 PRO A N 1
ATOM 705 C CA . PRO A 1 89 ? -12.563 -7.502 1.223 1.00 97.62 89 PRO A CA 1
ATOM 706 C C . PRO A 1 89 ? -13.500 -6.295 1.108 1.00 97.62 89 PRO A C 1
ATOM 708 O O . PRO A 1 89 ? -13.317 -5.410 0.271 1.00 97.62 89 PRO A O 1
ATOM 711 N N . SER A 1 90 ? -14.464 -6.203 2.020 1.00 98.19 90 SER A N 1
ATOM 712 C CA . SER A 1 90 ? -15.306 -5.012 2.146 1.00 98.19 90 SER A CA 1
ATOM 713 C C . SER A 1 90 ? -14.502 -3.786 2.601 1.00 98.19 90 SER A C 1
ATOM 715 O O . SER A 1 90 ? -13.505 -3.897 3.322 1.00 98.19 90 SER A O 1
ATOM 717 N N . ALA A 1 91 ? -14.977 -2.587 2.251 1.00 97.94 91 ALA A N 1
ATOM 718 C CA . ALA A 1 91 ? -14.354 -1.329 2.674 1.00 97.94 91 ALA A CA 1
ATOM 719 C C . ALA A 1 91 ? -14.223 -1.214 4.209 1.00 97.94 91 ALA A C 1
ATOM 721 O O . ALA A 1 91 ? -13.198 -0.751 4.708 1.00 97.94 91 ALA A O 1
ATOM 722 N N . GLY A 1 92 ? -15.210 -1.715 4.962 1.00 98.31 92 GLY A N 1
ATOM 723 C CA . GLY A 1 92 ? -15.168 -1.749 6.427 1.00 98.31 92 GLY A CA 1
ATOM 724 C C . GLY A 1 92 ? -14.065 -2.663 6.974 1.00 98.31 92 GLY A C 1
ATOM 725 O O . GLY A 1 92 ? -13.326 -2.267 7.875 1.00 98.31 92 GLY A O 1
ATOM 726 N N . GLN A 1 93 ? -13.870 -3.854 6.390 1.00 98.31 93 GLN A N 1
ATOM 727 C CA . GLN A 1 93 ? -12.747 -4.729 6.761 1.00 98.31 93 GLN A CA 1
ATOM 728 C C . GLN A 1 93 ? -11.396 -4.052 6.497 1.00 98.31 93 GLN A C 1
ATOM 730 O O . GLN A 1 93 ? -10.495 -4.118 7.336 1.00 98.31 93 GLN A O 1
ATOM 735 N N . VAL A 1 94 ? -11.266 -3.358 5.361 1.00 98.56 94 VAL A N 1
ATOM 736 C CA . VAL A 1 94 ? -10.058 -2.595 5.015 1.00 98.56 94 VAL A CA 1
ATOM 737 C C . VAL A 1 94 ? -9.803 -1.473 6.026 1.00 98.56 94 VAL A C 1
ATOM 739 O O . VAL A 1 94 ? -8.685 -1.338 6.520 1.00 98.56 94 VAL A O 1
ATOM 742 N N . SER A 1 95 ? -10.834 -0.713 6.391 1.00 98.19 95 SER A N 1
ATOM 743 C CA . SER A 1 95 ? -10.764 0.378 7.370 1.00 98.19 95 SER A CA 1
ATOM 744 C C . SER A 1 95 ? -10.325 -0.093 8.759 1.00 98.19 95 SER A C 1
ATOM 746 O O . SER A 1 95 ? -9.393 0.467 9.351 1.00 98.19 95 SER A O 1
ATOM 748 N N . MET A 1 96 ? -10.898 -1.198 9.249 1.00 98.19 96 MET A N 1
ATOM 749 C CA . MET A 1 96 ? -10.470 -1.809 10.510 1.00 98.19 96 MET A CA 1
ATOM 750 C C . MET A 1 96 ? -9.025 -2.316 10.443 1.00 98.19 96 MET A C 1
ATOM 752 O O . MET A 1 96 ? -8.249 -2.079 11.369 1.00 98.19 96 MET A O 1
ATOM 756 N N . ALA A 1 97 ? -8.630 -2.977 9.350 1.00 98.12 97 ALA A N 1
ATOM 757 C CA . ALA A 1 97 ? -7.263 -3.469 9.181 1.00 98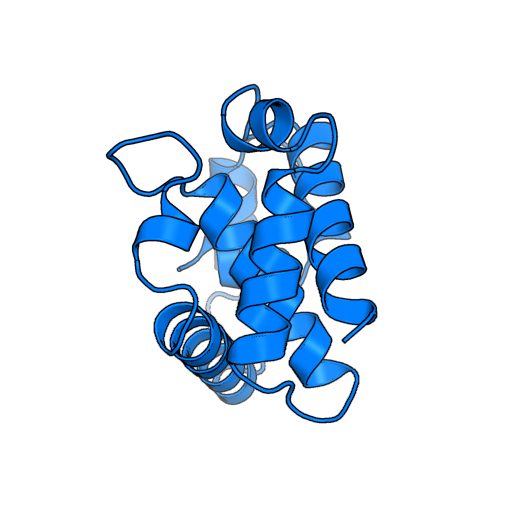.12 97 ALA A CA 1
ATOM 758 C C . ALA A 1 97 ? -6.236 -2.326 9.170 1.00 98.12 97 ALA A C 1
ATOM 760 O O . ALA A 1 97 ? -5.176 -2.450 9.787 1.00 98.12 97 ALA A O 1
ATOM 761 N N . ILE A 1 98 ? -6.559 -1.193 8.537 1.00 97.81 98 ILE A N 1
ATOM 762 C CA . ILE A 1 98 ? -5.717 0.011 8.565 1.00 97.81 98 ILE A CA 1
ATOM 763 C C . ILE A 1 98 ? -5.630 0.577 9.981 1.00 97.81 98 ILE A C 1
ATOM 765 O O . ILE A 1 98 ? -4.536 0.901 10.439 1.00 97.81 98 ILE A O 1
ATOM 769 N N . THR A 1 99 ? -6.757 0.675 10.685 1.00 96.62 99 THR A N 1
ATOM 770 C CA . THR A 1 99 ? -6.799 1.187 12.063 1.00 96.62 99 THR A CA 1
ATOM 771 C C . THR A 1 99 ? -5.915 0.347 12.983 1.00 96.62 99 THR A C 1
ATOM 773 O O . THR A 1 99 ? -5.076 0.891 13.702 1.00 96.62 99 THR A O 1
ATOM 776 N N . ASN A 1 100 ? -6.020 -0.980 12.887 1.00 96.75 100 ASN A N 1
ATOM 777 C CA . ASN A 1 100 ? -5.181 -1.910 13.638 1.00 96.75 100 ASN A CA 1
ATOM 778 C C . ASN A 1 100 ? -3.701 -1.770 13.260 1.00 96.75 100 ASN A C 1
ATOM 780 O O . ASN A 1 100 ? -2.851 -1.678 14.140 1.00 96.75 100 ASN A O 1
ATOM 784 N N . LEU A 1 101 ? -3.389 -1.677 11.962 1.00 96.81 101 LEU A N 1
ATOM 785 C CA . LEU A 1 101 ? -2.022 -1.471 11.480 1.00 96.81 101 LEU A CA 1
ATOM 786 C C . LEU A 1 101 ? -1.408 -0.169 12.006 1.00 96.81 101 LEU A C 1
ATOM 788 O O . LEU A 1 101 ? -0.233 -0.158 12.354 1.00 96.81 101 LEU A O 1
ATOM 792 N N . LEU A 1 102 ? -2.173 0.922 12.079 1.00 95.12 102 LEU A N 1
ATOM 793 C CA . LEU A 1 102 ? -1.708 2.196 12.638 1.00 95.12 102 LEU A CA 1
ATOM 794 C C . LEU A 1 102 ? -1.503 2.138 14.162 1.00 95.12 102 LEU A C 1
ATOM 796 O O . LEU A 1 102 ? -0.772 2.964 14.710 1.00 95.12 102 LEU A O 1
ATOM 800 N N . GLY A 1 103 ? -2.108 1.157 14.836 1.00 94.38 103 GLY A N 1
ATOM 801 C CA . GLY A 1 103 ? -1.856 0.831 16.239 1.00 94.38 103 GLY A CA 1
ATOM 802 C C . GLY A 1 103 ? -0.660 -0.102 16.474 1.00 94.38 103 GLY A C 1
ATOM 803 O O . GLY A 1 103 ? -0.223 -0.236 17.616 1.00 94.38 103 GLY A O 1
ATOM 804 N N . GLU A 1 104 ? -0.106 -0.736 15.432 1.00 93.69 104 GLU A N 1
ATOM 805 C CA . GLU A 1 104 ? 0.988 -1.704 15.574 1.00 93.69 104 GLU A CA 1
ATOM 806 C C . GLU A 1 104 ? 2.296 -1.041 16.054 1.00 93.69 104 GLU A C 1
ATOM 808 O O . GLU A 1 104 ? 2.761 -0.053 15.465 1.00 93.69 104 GLU A O 1
ATOM 813 N N . PRO A 1 105 ? 2.976 -1.611 17.067 1.00 91.81 105 PRO A N 1
ATOM 814 C CA . PRO A 1 105 ? 4.246 -1.090 17.551 1.00 91.81 105 PRO A CA 1
ATOM 815 C C . PRO A 1 105 ? 5.302 -0.936 16.445 1.00 91.81 105 PRO A C 1
ATOM 817 O O . PRO A 1 105 ? 5.749 -1.887 15.793 1.00 91.81 105 PRO A O 1
ATOM 820 N N . GLY A 1 106 ? 5.761 0.302 16.272 1.00 88.44 106 GLY A N 1
ATOM 821 C CA . GLY A 1 106 ? 6.829 0.650 15.338 1.00 88.44 106 GLY A CA 1
ATOM 822 C C . GLY A 1 106 ? 6.377 0.970 13.913 1.00 88.44 106 GLY A C 1
ATOM 823 O O . GLY A 1 106 ? 7.245 1.307 13.106 1.00 88.44 106 GLY A O 1
ATOM 824 N N . ILE A 1 107 ? 5.073 0.935 13.594 1.00 92.88 107 ILE A N 1
ATOM 825 C CA . ILE A 1 107 ? 4.572 1.382 12.280 1.00 92.88 107 ILE A CA 1
ATOM 826 C C . ILE A 1 107 ? 4.948 2.844 11.999 1.00 92.88 107 ILE A C 1
ATOM 828 O O . ILE A 1 107 ? 5.434 3.169 10.914 1.00 92.88 107 ILE A O 1
ATOM 832 N N . ASP A 1 108 ? 4.824 3.712 13.007 1.00 92.00 108 ASP A N 1
ATOM 833 C CA . ASP A 1 108 ? 5.179 5.128 12.910 1.00 92.00 108 ASP A CA 1
ATOM 834 C C . ASP A 1 108 ? 6.670 5.297 12.588 1.00 92.00 108 ASP A C 1
ATOM 836 O O . ASP A 1 108 ? 7.037 6.091 11.723 1.00 92.00 108 ASP A O 1
ATOM 840 N N . TYR A 1 109 ? 7.547 4.498 13.206 1.00 91.75 109 TYR A N 1
ATOM 841 C CA . TYR A 1 109 ? 8.986 4.558 12.947 1.00 91.75 109 TYR A CA 1
ATOM 842 C C . TYR A 1 109 ? 9.308 4.206 11.490 1.00 91.75 109 TYR A C 1
ATOM 844 O O . TYR A 1 109 ? 9.932 5.002 10.791 1.00 91.75 109 TYR A O 1
ATOM 852 N N . VAL A 1 110 ? 8.822 3.061 10.996 1.00 94.06 110 VAL A N 1
ATOM 853 C CA . VAL A 1 110 ? 9.165 2.557 9.648 1.00 94.06 110 VAL A CA 1
ATOM 854 C C . VAL A 1 110 ? 8.485 3.315 8.504 1.00 94.06 110 VAL A C 1
ATOM 856 O O . VAL A 1 110 ? 8.822 3.111 7.333 1.00 94.06 110 VAL A O 1
ATOM 859 N N . THR A 1 111 ? 7.525 4.185 8.827 1.00 93.44 111 THR A N 1
ATOM 860 C CA . THR A 1 111 ? 6.825 5.040 7.859 1.00 93.44 111 THR A CA 1
ATOM 861 C C . THR A 1 111 ? 7.244 6.510 7.925 1.00 93.44 111 THR A C 1
ATOM 863 O O . THR A 1 111 ? 6.960 7.240 6.977 1.00 93.44 111 THR A O 1
ATOM 866 N N . THR A 1 112 ? 7.944 6.962 8.974 1.00 91.19 112 THR A N 1
ATOM 867 C CA . THR A 1 112 ? 8.362 8.375 9.125 1.00 91.19 112 THR A CA 1
ATOM 868 C C . THR A 1 112 ? 9.875 8.583 9.212 1.00 91.19 112 THR A C 1
ATOM 870 O O . THR A 1 112 ? 10.364 9.656 8.857 1.00 91.19 112 THR A O 1
ATOM 873 N N . ARG A 1 113 ? 10.640 7.576 9.641 1.00 87.44 113 ARG A N 1
ATOM 874 C CA . ARG A 1 113 ? 12.105 7.615 9.766 1.00 87.44 113 ARG A CA 1
ATOM 875 C C . ARG A 1 113 ? 12.728 6.591 8.830 1.00 87.44 113 ARG A C 1
ATOM 877 O O . ARG A 1 113 ? 12.100 5.579 8.530 1.00 87.44 113 ARG A O 1
ATOM 884 N N . ALA A 1 114 ? 13.963 6.851 8.384 1.00 86.62 114 ALA A N 1
ATOM 885 C CA . ALA A 1 114 ? 14.764 5.856 7.664 1.00 86.62 114 ALA A CA 1
ATOM 886 C C . ALA A 1 114 ? 13.984 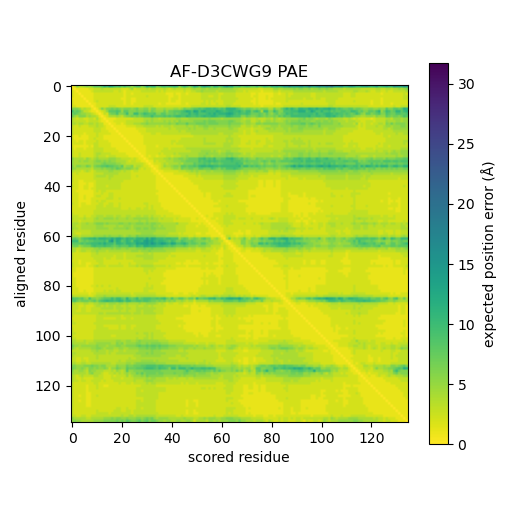5.180 6.512 1.00 86.62 114 ALA A C 1
ATOM 888 O O . ALA A 1 114 ? 14.078 3.978 6.283 1.00 86.62 114 ALA A O 1
ATOM 889 N N . THR A 1 115 ? 13.130 5.930 5.807 1.00 86.38 115 THR A N 1
ATOM 890 C CA . THR A 1 115 ? 12.075 5.343 4.959 1.00 86.38 115 THR A CA 1
ATOM 891 C C . THR A 1 115 ? 12.614 4.706 3.677 1.00 86.38 115 THR A C 1
ATOM 893 O O . THR A 1 115 ? 11.915 3.921 3.031 1.00 86.38 115 THR A O 1
ATOM 896 N N . ALA A 1 116 ? 13.864 5.007 3.328 1.00 88.44 116 ALA A N 1
ATOM 897 C CA . ALA A 1 116 ? 14.612 4.362 2.257 1.00 88.44 116 ALA A CA 1
ATOM 898 C C . ALA A 1 116 ? 15.571 3.263 2.759 1.00 88.44 116 ALA A C 1
ATOM 900 O O . ALA A 1 116 ? 16.220 2.625 1.931 1.00 88.44 116 ALA A O 1
ATOM 901 N N . ASP A 1 117 ? 15.677 3.010 4.065 1.00 92.31 117 ASP A N 1
ATOM 902 C CA . ASP A 1 117 ? 16.464 1.877 4.554 1.00 92.31 117 ASP A CA 1
ATOM 903 C C . ASP A 1 117 ? 15.729 0.564 4.290 1.00 92.31 117 ASP A C 1
ATOM 905 O O . ASP A 1 117 ? 14.504 0.471 4.410 1.00 92.31 117 ASP A O 1
ATOM 909 N N . GLU A 1 118 ? 16.490 -0.456 3.899 1.00 93.00 118 GLU A N 1
ATOM 910 C CA . GLU A 1 118 ? 15.957 -1.741 3.439 1.00 93.00 118 GLU A CA 1
ATOM 911 C C . GLU A 1 118 ? 15.103 -2.424 4.503 1.00 93.00 118 GLU A C 1
ATOM 913 O O . GLU A 1 118 ? 14.035 -2.950 4.192 1.00 93.00 118 GLU A O 1
ATOM 918 N N . ASP A 1 119 ? 15.524 -2.352 5.765 1.00 92.81 119 ASP A N 1
ATOM 919 C CA . ASP A 1 119 ? 14.777 -2.920 6.884 1.00 92.81 119 ASP A CA 1
ATOM 920 C C . ASP A 1 119 ? 13.456 -2.186 7.115 1.00 92.81 119 ASP A C 1
ATOM 922 O O . ASP A 1 119 ? 12.430 -2.833 7.330 1.00 92.81 119 ASP A O 1
ATOM 926 N N . SER A 1 120 ? 13.436 -0.855 6.990 1.00 93.81 120 SER A N 1
ATOM 927 C CA . SER A 1 120 ? 12.201 -0.067 7.068 1.00 93.81 120 SER A CA 1
ATOM 928 C C . SER A 1 120 ? 11.244 -0.419 5.931 1.00 93.81 120 SER A C 1
ATOM 930 O O . SER A 1 120 ? 10.045 -0.567 6.173 1.00 93.81 120 SER A O 1
ATOM 932 N N . VAL A 1 121 ? 11.755 -0.587 4.702 1.00 94.75 121 VAL A N 1
ATOM 933 C CA . VAL A 1 121 ? 10.952 -0.990 3.532 1.00 94.75 121 VAL A CA 1
ATOM 934 C C . VAL A 1 121 ? 10.375 -2.383 3.737 1.00 94.75 121 VAL A C 1
ATOM 936 O O . VAL A 1 121 ? 9.158 -2.567 3.679 1.00 94.75 121 VAL A O 1
ATOM 939 N N . ARG A 1 122 ? 11.227 -3.356 4.060 1.00 94.69 122 ARG A N 1
ATOM 940 C CA . ARG A 1 122 ? 10.817 -4.741 4.299 1.00 94.69 122 ARG A CA 1
ATOM 941 C C . ARG A 1 122 ? 9.794 -4.826 5.428 1.00 94.69 122 ARG A C 1
ATOM 943 O O . ARG A 1 122 ? 8.763 -5.479 5.275 1.00 94.69 122 ARG A O 1
ATOM 950 N N . ARG A 1 123 ? 10.041 -4.136 6.545 1.00 95.25 123 ARG A N 1
ATOM 951 C CA . ARG A 1 123 ? 9.172 -4.177 7.725 1.00 95.25 123 ARG A CA 1
ATOM 952 C C . ARG A 1 123 ? 7.811 -3.545 7.461 1.00 95.25 123 ARG A C 1
ATOM 954 O O . ARG A 1 123 ? 6.814 -4.174 7.805 1.00 95.25 123 ARG A O 1
ATOM 961 N N . ARG A 1 124 ? 7.731 -2.366 6.828 1.00 95.50 124 ARG A N 1
ATOM 962 C CA . ARG A 1 124 ? 6.426 -1.736 6.538 1.00 95.50 124 ARG A CA 1
ATOM 963 C C . ARG A 1 124 ? 5.601 -2.540 5.534 1.00 95.50 124 ARG A C 1
ATOM 965 O O . ARG A 1 124 ? 4.408 -2.725 5.754 1.00 95.50 124 ARG A O 1
ATOM 972 N N . LEU A 1 125 ? 6.235 -3.078 4.485 1.00 96.88 125 LEU A N 1
ATOM 973 C CA . LEU A 1 125 ? 5.549 -3.933 3.513 1.00 96.88 125 LEU A CA 1
ATOM 974 C C . LEU A 1 125 ? 5.068 -5.232 4.166 1.00 96.88 125 LEU A C 1
ATOM 976 O O . LEU A 1 125 ? 3.948 -5.669 3.908 1.00 96.88 125 LEU A O 1
ATOM 980 N N . GLY A 1 126 ? 5.885 -5.829 5.038 1.00 96.06 126 GLY A N 1
ATOM 981 C CA . GLY A 1 126 ? 5.520 -7.022 5.796 1.00 96.06 126 GLY A CA 1
ATOM 982 C C . GLY A 1 126 ? 4.363 -6.780 6.767 1.00 96.06 126 GLY A C 1
ATOM 983 O O . GLY A 1 126 ? 3.442 -7.588 6.818 1.00 96.06 126 GLY A O 1
ATOM 984 N N . LEU A 1 127 ? 4.377 -5.663 7.504 1.00 96.75 127 LEU A N 1
ATOM 985 C CA . LEU A 1 127 ? 3.288 -5.276 8.407 1.00 96.75 127 LEU A CA 1
ATOM 986 C C . LEU A 1 127 ? 1.968 -5.099 7.648 1.00 96.75 127 LEU A C 1
ATOM 988 O O . LEU A 1 127 ? 0.978 -5.724 8.016 1.00 96.75 127 LEU A O 1
ATOM 992 N N . ALA A 1 128 ? 1.969 -4.328 6.557 1.00 97.25 128 ALA A N 1
ATOM 993 C CA . ALA A 1 128 ? 0.764 -4.109 5.760 1.00 97.25 128 ALA A CA 1
ATOM 994 C C . ALA A 1 128 ? 0.252 -5.401 5.104 1.00 97.25 128 ALA A C 1
ATOM 996 O O . ALA A 1 128 ? -0.937 -5.692 5.170 1.00 97.25 128 ALA A O 1
ATOM 997 N N . THR A 1 129 ? 1.145 -6.224 4.540 1.00 97.19 129 THR A N 1
ATOM 998 C CA . THR A 1 129 ? 0.757 -7.516 3.941 1.00 97.19 129 THR A CA 1
ATOM 999 C C . THR A 1 129 ? 0.093 -8.425 4.976 1.00 97.19 129 THR A C 1
ATOM 1001 O O . THR A 1 129 ? -0.961 -8.987 4.700 1.00 97.19 129 THR A O 1
ATOM 1004 N N . ARG A 1 130 ? 0.660 -8.529 6.187 1.00 97.00 130 ARG A N 1
ATOM 1005 C CA . ARG A 1 130 ? 0.068 -9.327 7.274 1.00 97.00 130 ARG A CA 1
ATOM 1006 C C . ARG A 1 130 ? -1.252 -8.761 7.788 1.00 97.00 130 ARG A C 1
ATOM 1008 O O . ARG A 1 130 ? -2.108 -9.535 8.200 1.00 97.00 130 ARG A O 1
ATOM 1015 N N . ALA A 1 131 ? -1.404 -7.437 7.821 1.00 97.12 131 ALA A N 1
ATOM 1016 C CA . ALA A 1 131 ? -2.646 -6.808 8.258 1.00 97.12 131 ALA A CA 1
ATOM 1017 C C . ALA A 1 131 ? -3.802 -7.179 7.319 1.00 97.12 131 ALA A C 1
ATOM 1019 O O . ALA A 1 131 ? -4.864 -7.582 7.786 1.00 97.12 131 ALA A O 1
ATOM 1020 N N . PHE A 1 132 ? -3.570 -7.118 6.005 1.00 97.88 132 PHE A N 1
ATOM 1021 C CA . PHE A 1 132 ? -4.606 -7.418 5.018 1.00 97.88 132 PHE A CA 1
ATOM 1022 C C . PHE A 1 132 ? -4.787 -8.909 4.732 1.00 97.88 132 PHE A C 1
ATOM 1024 O O . PHE A 1 132 ? -5.873 -9.302 4.335 1.00 97.88 132 PHE A O 1
ATOM 1031 N N . SER A 1 133 ? -3.793 -9.769 4.976 1.00 96.44 133 SER A N 1
ATOM 1032 C CA . SER A 1 133 ? -3.952 -11.222 4.787 1.00 96.44 133 SER A CA 1
ATOM 1033 C C . SER A 1 133 ? -4.911 -11.886 5.787 1.00 96.44 133 SER A C 1
ATOM 1035 O O . SER A 1 133 ? -5.124 -13.090 5.708 1.00 96.44 133 SER A O 1
ATOM 1037 N N . ARG A 1 134 ? -5.409 -11.142 6.781 1.00 93.00 134 ARG A N 1
ATOM 1038 C CA . ARG A 1 134 ? -6.313 -11.625 7.839 1.00 93.00 134 ARG A CA 1
ATOM 1039 C C . ARG A 1 134 ? -7.783 -11.279 7.595 1.00 93.00 134 ARG A C 1
ATOM 1041 O O . ARG A 1 134 ? -8.614 -11.650 8.420 1.00 93.00 134 ARG A O 1
ATOM 1048 N N . ILE A 1 135 ? -8.082 -10.526 6.539 1.00 94.12 135 ILE A N 1
ATOM 1049 C CA . ILE A 1 135 ? -9.441 -10.090 6.181 1.00 94.12 135 ILE A CA 1
ATOM 1050 C C . ILE A 1 135 ? -9.891 -10.699 4.869 1.00 94.12 135 ILE A C 1
ATOM 1052 O O . ILE A 1 135 ? -9.020 -11.227 4.156 1.00 94.12 135 ILE A O 1
#

Secondary structure (DSSP, 8-state):
-HHHHHHHH-GGG--S-HHHHHHHHHHHTTT-TTS-HHHHHHHHHHHHHHHHHTTTGGGGGTTSSS--HHHHHHHHHHHHHHHHHSSPPPHHHHHHHHHHHHHSTTHHHHHHSSTTSHHHHHHHHHHHHHHHTT-

Nearest PDB structures (foldseek):
  5z2c-assembly9_I  TM=2.820E-01  e=6.154E+00  Homo sapiens
  7zi0-assembly1_A  TM=2.879E-01  e=9.584E+00  Homo sapiens

pLDDT: mean 93.78, std 4.4, range [76.25, 98.56]